Protein AF-A0A7W1CG63-F1 (afdb_monomer_lite)

pLDDT: mean 85.31, std 10.73, range [49.62, 94.44]

Sequence (51 aa):
MLTGNFGQYSFTNLAAGQTVVLTVRSKRYRFLPQIITLTDDFNEVNFVAKL

Foldseek 3Di:
DDLPPVRDDDDPDDDAQDWDWDADDDPPWHWDIDIDHHHDDDDDDDIDTDD

Structure (mmCIF, N/CA/C/O backbone):
data_AF-A0A7W1CG63-F1
#
_entry.id   AF-A0A7W1CG63-F1
#
loop_
_atom_site.group_PDB
_atom_site.id
_atom_site.type_symbol
_atom_site.label_atom_id
_atom_site.label_alt_id
_atom_site.label_comp_id
_atom_site.label_asym_id
_atom_site.label_entity_id
_atom_site.label_seq_id
_atom_site.pdbx_PDB_ins_code
_atom_site.Cartn_x
_atom_site.Cartn_y
_atom_site.Cartn_z
_atom_site.occupancy
_atom_site.B_iso_or_equiv
_atom_site.auth_seq_id
_atom_site.auth_comp_id
_atom_site.auth_asym_id
_atom_site.auth_atom_id
_atom_site.pdbx_PDB_model_num
ATOM 1 N N . MET A 1 1 ? 4.818 12.270 4.293 1.00 49.62 1 MET A N 1
ATOM 2 C CA . MET A 1 1 ? 4.853 10.886 3.776 1.00 49.62 1 MET A CA 1
ATOM 3 C C . MET A 1 1 ? 6.152 10.724 3.002 1.00 49.62 1 MET A C 1
ATOM 5 O O . MET A 1 1 ? 6.290 11.321 1.943 1.00 49.62 1 MET A O 1
ATOM 9 N N . LEU A 1 2 ? 7.133 10.039 3.586 1.00 51.50 2 LEU A N 1
ATOM 10 C CA . LEU A 1 2 ? 8.470 9.870 3.020 1.00 51.50 2 LEU A CA 1
ATOM 11 C C . LEU A 1 2 ? 8.710 8.364 2.926 1.00 51.50 2 LEU A C 1
ATOM 13 O O . LEU A 1 2 ? 8.753 7.694 3.952 1.00 51.50 2 LEU A O 1
ATOM 17 N N . THR A 1 3 ? 8.820 7.818 1.719 1.00 57.12 3 THR A N 1
ATOM 18 C CA . THR A 1 3 ? 9.504 6.532 1.563 1.00 57.12 3 THR A CA 1
ATOM 19 C C . THR A 1 3 ? 10.942 6.757 2.015 1.00 57.12 3 THR A C 1
ATOM 21 O O . THR A 1 3 ? 11.616 7.619 1.446 1.00 57.12 3 THR A O 1
ATOM 24 N N . GLY A 1 4 ? 11.407 6.049 3.045 1.00 62.84 4 GLY A N 1
ATOM 25 C CA . GLY A 1 4 ? 12.822 6.088 3.427 1.00 62.84 4 GLY A CA 1
ATOM 26 C C . GLY A 1 4 ? 13.712 5.634 2.261 1.00 62.84 4 GLY A C 1
ATOM 27 O O . GLY A 1 4 ? 13.220 5.015 1.315 1.00 62.84 4 GLY A O 1
ATOM 28 N N . ASN A 1 5 ? 15.024 5.886 2.329 1.00 63.34 5 ASN A N 1
ATOM 29 C CA . ASN A 1 5 ? 15.980 5.524 1.263 1.00 63.34 5 ASN A CA 1
ATOM 30 C C . ASN A 1 5 ? 15.941 4.034 0.845 1.00 63.34 5 ASN A C 1
ATOM 32 O O . ASN A 1 5 ? 16.433 3.695 -0.227 1.00 63.34 5 ASN A O 1
ATOM 36 N N . PHE A 1 6 ? 15.327 3.162 1.653 1.00 71.81 6 PHE A N 1
ATOM 37 C CA . PHE A 1 6 ? 15.173 1.725 1.402 1.00 71.81 6 PHE A CA 1
ATOM 38 C C . PHE A 1 6 ? 13.726 1.281 1.117 1.00 71.81 6 PHE A C 1
ATOM 40 O O . PHE A 1 6 ? 13.418 0.099 1.215 1.00 71.81 6 PHE A O 1
ATOM 47 N N . GLY A 1 7 ? 12.815 2.205 0.793 1.00 78.25 7 GLY A N 1
ATOM 48 C CA . GLY A 1 7 ? 11.419 1.868 0.477 1.00 78.25 7 GLY A CA 1
ATOM 49 C C . GLY A 1 7 ? 10.537 1.570 1.695 1.00 78.25 7 GLY A C 1
ATOM 50 O O . GLY A 1 7 ? 9.421 1.091 1.529 1.00 78.25 7 GLY A O 1
ATOM 51 N N . GLN A 1 8 ? 11.007 1.877 2.907 1.00 81.94 8 GLN A N 1
ATOM 52 C CA . GLN A 1 8 ? 10.219 1.774 4.138 1.00 81.94 8 GLN A CA 1
ATOM 53 C C . GLN A 1 8 ? 9.120 2.841 4.174 1.00 81.94 8 GLN A C 1
ATOM 55 O O . GLN A 1 8 ? 9.356 3.995 3.804 1.00 81.94 8 GLN A O 1
ATOM 60 N N . TYR A 1 9 ? 7.938 2.463 4.654 1.00 86.06 9 TYR A N 1
ATOM 61 C CA . TYR A 1 9 ? 6.793 3.346 4.851 1.00 86.06 9 TYR A CA 1
ATOM 62 C C . TYR A 1 9 ? 6.011 2.915 6.095 1.00 86.06 9 TYR A C 1
ATOM 64 O O . TYR A 1 9 ? 6.042 1.754 6.491 1.00 86.06 9 TYR A O 1
ATOM 72 N N . SER A 1 10 ? 5.311 3.863 6.710 1.00 87.75 10 SER A N 1
ATOM 73 C CA . SER A 1 10 ? 4.399 3.619 7.825 1.00 87.75 10 SER A CA 1
ATOM 74 C C . SER A 1 10 ? 3.286 4.662 7.783 1.00 87.75 10 SER A C 1
ATOM 76 O O . SER A 1 10 ? 3.519 5.817 7.406 1.00 87.75 10 SER A O 1
ATOM 78 N N . PHE A 1 11 ? 2.078 4.236 8.137 1.00 88.25 11 PHE A N 1
ATOM 79 C CA . PHE A 1 11 ? 0.902 5.081 8.276 1.00 88.25 11 PHE A CA 1
ATOM 80 C C . PHE A 1 11 ? 0.356 4.876 9.683 1.00 88.25 11 PHE A C 1
ATOM 82 O O . PHE A 1 11 ? 0.128 3.743 10.093 1.00 88.25 11 PHE A O 1
ATOM 89 N N . THR A 1 12 ? 0.155 5.964 10.416 1.00 90.31 12 THR A N 1
ATOM 90 C CA . THR A 1 12 ? -0.378 5.936 11.780 1.00 90.31 12 THR A CA 1
ATOM 91 C C . THR A 1 12 ? -1.726 6.647 11.831 1.00 90.31 12 THR A C 1
ATOM 93 O O . THR A 1 12 ? -2.081 7.384 10.907 1.00 90.31 12 THR A O 1
ATOM 96 N N . ASN A 1 13 ? -2.479 6.434 12.914 1.00 89.69 13 ASN A N 1
ATOM 97 C CA . ASN A 1 13 ? -3.801 7.033 13.142 1.00 89.69 13 ASN A CA 1
ATOM 98 C C . ASN A 1 13 ? -4.860 6.646 12.091 1.00 89.69 13 ASN A C 1
ATOM 100 O O . ASN A 1 13 ? -5.710 7.460 11.730 1.00 89.69 13 ASN A O 1
ATOM 104 N N . LEU A 1 14 ? -4.813 5.407 11.598 1.00 89.00 14 LEU A N 1
ATOM 105 C CA . LEU A 1 14 ? -5.867 4.836 10.760 1.00 89.00 14 LEU A CA 1
ATOM 106 C C . LEU A 1 14 ? -6.861 4.067 11.632 1.00 89.00 14 LEU A C 1
ATOM 108 O O . LEU A 1 14 ? -6.466 3.369 12.562 1.00 89.00 14 LEU A O 1
ATOM 112 N N . ALA A 1 15 ? -8.152 4.199 11.335 1.00 90.06 15 ALA A N 1
ATOM 113 C CA . ALA A 1 15 ? -9.186 3.492 12.077 1.00 90.06 15 ALA A CA 1
ATOM 114 C C . ALA A 1 15 ? -9.283 2.028 11.624 1.00 90.06 15 ALA A C 1
ATOM 116 O O . ALA A 1 15 ? -9.358 1.742 10.425 1.00 90.06 15 ALA A O 1
ATOM 117 N N . ALA A 1 16 ? -9.351 1.113 12.592 1.00 90.75 16 ALA A N 1
ATOM 118 C CA . ALA A 1 16 ? -9.692 -0.281 12.336 1.00 90.75 16 ALA A CA 1
ATOM 119 C C . ALA A 1 16 ? -11.130 -0.413 11.793 1.00 90.75 16 ALA A C 1
ATOM 121 O O . ALA A 1 16 ? -11.984 0.455 11.982 1.00 90.75 16 ALA A O 1
ATOM 122 N N . GLY A 1 17 ? -11.394 -1.513 11.095 1.00 91.50 17 GLY A N 1
ATOM 123 C CA . GLY A 1 17 ? -12.651 -1.820 10.415 1.00 91.50 17 GLY A CA 1
ATOM 124 C C . GLY A 1 17 ? -12.802 -1.189 9.026 1.00 91.50 17 GLY A C 1
ATOM 125 O O . GLY A 1 17 ? -13.794 -1.454 8.350 1.00 91.50 17 GLY A O 1
ATOM 126 N N . GLN A 1 18 ? -11.846 -0.374 8.571 1.00 91.12 18 GLN A N 1
ATOM 127 C CA . GLN A 1 18 ? -11.894 0.255 7.249 1.00 91.12 18 GLN A CA 1
ATOM 128 C C . GLN A 1 18 ? -11.168 -0.580 6.193 1.00 91.12 18 GLN A C 1
ATOM 130 O O . GLN A 1 18 ? -10.136 -1.191 6.458 1.00 91.12 18 GLN A O 1
ATOM 135 N N . THR A 1 19 ? -11.687 -0.566 4.965 1.00 94.44 19 THR A N 1
ATOM 136 C CA . THR A 1 19 ? -10.959 -1.061 3.791 1.00 94.44 19 THR A CA 1
ATOM 137 C C . THR A 1 19 ? -10.310 0.113 3.075 1.00 94.44 19 THR A C 1
ATOM 139 O O . THR A 1 19 ? -10.986 1.078 2.720 1.00 94.44 19 THR A O 1
ATOM 142 N N . VAL A 1 20 ? -9.003 0.027 2.849 1.00 93.31 20 VAL A N 1
ATOM 143 C CA . VAL A 1 20 ? -8.212 1.057 2.175 1.00 93.31 20 VAL A CA 1
ATOM 144 C C . VAL A 1 20 ? -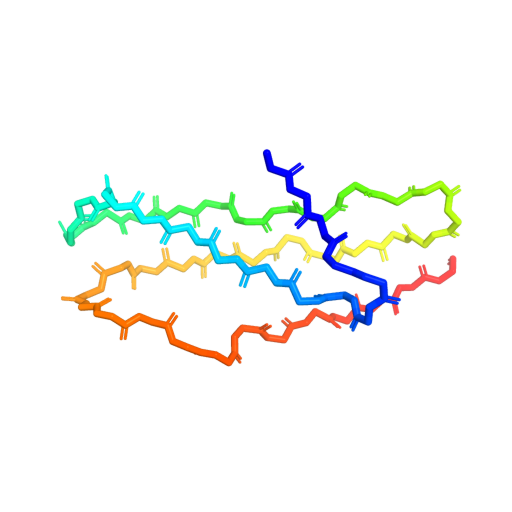7.604 0.518 0.887 1.00 93.31 20 VAL A C 1
ATOM 146 O O . VAL A 1 20 ? -7.330 -0.675 0.752 1.00 93.31 20 VAL A O 1
ATOM 149 N N . VAL A 1 21 ? -7.367 1.422 -0.064 1.00 94.44 21 VAL A N 1
ATOM 150 C CA . VAL A 1 21 ? -6.610 1.131 -1.285 1.00 94.44 21 VAL A CA 1
ATOM 151 C C . VAL A 1 21 ? -5.243 1.785 -1.164 1.00 94.44 21 VAL A C 1
ATOM 153 O O . VAL A 1 21 ? -5.124 3.010 -1.151 1.00 94.44 21 VAL A O 1
ATOM 156 N N . LEU A 1 22 ? -4.204 0.963 -1.092 1.00 92.56 22 LEU A N 1
ATOM 157 C CA . LEU A 1 22 ? -2.826 1.407 -0.996 1.00 92.56 22 LEU A CA 1
ATOM 158 C C . LEU A 1 22 ? -2.163 1.378 -2.377 1.00 92.56 22 LEU A C 1
ATOM 160 O O . LEU A 1 22 ? -2.100 0.344 -3.044 1.00 92.56 22 LEU A O 1
ATOM 164 N N . THR A 1 23 ? -1.652 2.532 -2.810 1.00 92.88 23 THR A N 1
ATOM 165 C CA . THR A 1 23 ? -1.001 2.705 -4.118 1.00 92.88 23 THR A CA 1
ATOM 166 C C . THR A 1 23 ? 0.396 3.287 -3.972 1.00 92.88 23 THR A C 1
ATOM 168 O O . THR A 1 23 ? 0.586 4.255 -3.234 1.00 92.88 23 THR A O 1
ATOM 171 N N . VAL A 1 24 ? 1.350 2.775 -4.751 1.00 91.12 24 VAL A N 1
ATOM 172 C CA . VAL A 1 24 ? 2.715 3.312 -4.825 1.00 91.12 24 VAL A CA 1
ATOM 173 C C . VAL A 1 24 ? 2.858 4.166 -6.081 1.00 91.12 24 VAL A C 1
ATOM 175 O O . VAL A 1 24 ? 2.674 3.682 -7.198 1.00 91.12 24 VAL A O 1
ATOM 178 N N . ARG A 1 25 ? 3.224 5.442 -5.911 1.00 90.19 25 ARG A N 1
ATOM 179 C CA . ARG A 1 25 ? 3.624 6.308 -7.030 1.00 90.19 25 ARG A CA 1
ATOM 180 C C . ARG A 1 25 ? 5.136 6.246 -7.197 1.00 90.19 25 ARG A C 1
ATOM 182 O O . ARG A 1 25 ? 5.875 6.558 -6.271 1.00 90.19 25 ARG A O 1
ATOM 189 N N . SER A 1 26 ? 5.590 5.880 -8.390 1.00 88.56 26 SER A N 1
ATOM 190 C CA . SER A 1 26 ? 7.007 5.829 -8.749 1.00 88.56 26 SER A CA 1
ATOM 191 C C . SER A 1 26 ? 7.220 6.430 -10.134 1.00 88.56 26 SER A C 1
ATOM 193 O O . SER A 1 26 ? 6.333 6.385 -10.983 1.00 88.56 26 SER A O 1
ATOM 195 N N . LYS A 1 27 ? 8.406 7.007 -10.361 1.00 89.31 27 LYS A N 1
ATOM 196 C CA . LYS A 1 27 ? 8.789 7.574 -11.663 1.00 89.31 27 LYS A CA 1
ATOM 197 C C . LYS A 1 27 ? 9.116 6.499 -12.704 1.00 89.31 27 LYS A C 1
ATOM 199 O O . LYS A 1 27 ? 9.011 6.775 -13.891 1.00 89.31 27 LYS A O 1
ATOM 204 N N . ARG A 1 28 ? 9.558 5.312 -12.268 1.00 90.31 28 ARG A N 1
ATOM 205 C CA . ARG A 1 28 ? 10.129 4.276 -13.152 1.00 90.31 28 ARG A CA 1
ATOM 206 C C . ARG A 1 28 ? 9.326 2.981 -13.196 1.00 90.31 28 ARG A C 1
ATOM 208 O O . ARG A 1 28 ? 9.344 2.312 -14.217 1.00 90.31 28 ARG A O 1
ATOM 215 N N . TYR A 1 29 ? 8.655 2.629 -12.106 1.00 89.94 29 TYR A N 1
ATOM 216 C CA . TYR A 1 29 ? 7.939 1.362 -11.987 1.00 89.94 29 TYR A CA 1
ATOM 217 C C . TYR A 1 29 ? 6.452 1.602 -11.786 1.00 89.94 29 TYR A C 1
ATOM 219 O O . TYR A 1 29 ? 6.052 2.587 -11.162 1.00 89.94 29 TYR A O 1
ATOM 227 N N . ARG A 1 30 ? 5.637 0.670 -12.273 1.00 92.50 30 ARG A N 1
ATOM 228 C CA . ARG A 1 30 ? 4.209 0.622 -11.968 1.00 92.50 30 ARG A CA 1
ATOM 229 C C . ARG A 1 30 ? 3.958 -0.505 -10.982 1.00 92.50 30 ARG A C 1
ATOM 231 O O . ARG A 1 30 ? 4.458 -1.612 -11.155 1.00 92.50 30 ARG A O 1
ATOM 238 N N . PHE A 1 31 ? 3.175 -0.219 -9.954 1.00 93.00 31 PHE A N 1
ATOM 239 C CA . PHE A 1 31 ? 2.807 -1.186 -8.928 1.00 93.00 31 PHE A CA 1
ATOM 240 C C . PHE A 1 31 ? 1.307 -1.436 -8.990 1.00 93.00 31 PHE A C 1
ATOM 242 O O . PHE A 1 31 ? 0.532 -0.511 -9.241 1.00 93.00 31 PHE A O 1
ATOM 249 N N . LEU A 1 32 ? 0.899 -2.682 -8.757 1.00 93.56 32 LEU A N 1
ATOM 250 C CA . LEU A 1 32 ? -0.517 -3.004 -8.612 1.00 93.56 32 LEU A CA 1
ATOM 251 C C . LEU A 1 32 ? -1.036 -2.481 -7.260 1.00 93.56 32 LEU A C 1
ATOM 253 O O . LEU A 1 32 ? -0.350 -2.668 -6.249 1.00 93.56 32 LEU A O 1
ATOM 257 N N . PRO A 1 33 ? -2.228 -1.853 -7.218 1.00 93.69 33 PRO A N 1
ATOM 258 C CA . PRO A 1 33 ? -2.853 -1.450 -5.963 1.00 93.69 33 PRO A CA 1
ATOM 259 C C . PRO A 1 33 ? -3.055 -2.639 -5.023 1.00 93.69 33 PRO A C 1
ATOM 261 O O . PRO A 1 33 ? -3.345 -3.746 -5.475 1.00 93.69 33 PRO A O 1
ATOM 264 N N . GLN A 1 34 ? -2.936 -2.393 -3.722 1.00 92.81 34 GLN A N 1
ATOM 265 C CA . GLN A 1 34 ? -3.268 -3.360 -2.678 1.00 92.81 34 GLN A CA 1
ATOM 266 C C . GLN A 1 34 ? -4.554 -2.911 -1.984 1.00 92.81 34 GLN A C 1
ATOM 268 O O . GLN A 1 34 ? -4.675 -1.747 -1.603 1.00 92.81 34 GLN A O 1
ATOM 273 N N . ILE A 1 35 ? -5.517 -3.819 -1.843 1.00 93.62 35 ILE A N 1
ATOM 274 C CA . ILE A 1 35 ? -6.755 -3.579 -1.096 1.00 93.62 35 ILE A CA 1
ATOM 275 C C . ILE A 1 35 ? -6.589 -4.263 0.253 1.00 93.62 35 ILE A C 1
ATOM 277 O O . ILE A 1 35 ? -6.335 -5.464 0.300 1.00 93.62 35 ILE A O 1
ATOM 281 N N . ILE A 1 36 ? -6.687 -3.495 1.333 1.00 92.50 36 ILE A N 1
ATOM 282 C CA . ILE A 1 36 ? -6.369 -3.964 2.682 1.00 92.50 36 ILE A CA 1
ATOM 283 C C . ILE A 1 36 ? -7.529 -3.618 3.601 1.00 92.50 36 ILE A C 1
ATOM 285 O O . ILE A 1 36 ? -7.947 -2.463 3.663 1.00 92.50 36 ILE A O 1
ATOM 289 N N . THR A 1 37 ? -8.011 -4.608 4.344 1.00 93.25 37 THR A N 1
ATOM 290 C CA . THR A 1 37 ? -8.932 -4.392 5.461 1.00 93.25 37 THR A CA 1
ATOM 291 C C . THR A 1 37 ? -8.114 -4.230 6.733 1.00 93.25 37 THR A C 1
ATOM 293 O O . THR A 1 37 ? -7.412 -5.152 7.139 1.00 93.25 37 THR A O 1
ATOM 296 N N . LEU A 1 38 ? -8.189 -3.057 7.353 1.00 91.12 38 LEU A N 1
ATOM 297 C CA . LEU A 1 38 ? -7.480 -2.746 8.588 1.00 91.12 38 LEU A CA 1
ATOM 298 C C . LEU A 1 38 ? -8.234 -3.371 9.758 1.00 91.12 38 LEU A C 1
ATOM 300 O O . LEU A 1 38 ? -9.336 -2.934 10.072 1.00 91.12 38 LEU A O 1
ATOM 304 N N . THR A 1 39 ? -7.679 -4.395 10.395 1.00 88.56 39 THR A N 1
ATOM 305 C CA . THR A 1 39 ? -8.288 -5.020 11.583 1.00 88.56 39 THR A CA 1
ATOM 306 C C . THR A 1 39 ? -7.573 -4.642 12.879 1.00 88.56 39 THR A C 1
ATOM 308 O O . THR A 1 39 ? -8.228 -4.561 13.910 1.00 88.56 39 THR A O 1
ATOM 311 N N . ASP A 1 40 ? -6.265 -4.390 12.807 1.00 84.25 40 ASP A N 1
ATOM 312 C CA . ASP A 1 40 ? -5.371 -3.933 13.882 1.00 84.25 40 ASP A CA 1
ATOM 313 C C . ASP A 1 40 ? -4.083 -3.371 13.226 1.00 84.25 40 ASP A C 1
ATOM 315 O O . ASP A 1 40 ? -4.093 -3.081 12.021 1.00 84.25 40 ASP A O 1
ATOM 319 N N . ASP A 1 41 ? -2.978 -3.259 13.968 1.00 82.12 41 ASP A N 1
ATOM 320 C CA . ASP A 1 41 ? -1.641 -3.010 13.426 1.00 82.12 41 ASP A CA 1
ATOM 321 C C . ASP A 1 41 ? -1.307 -3.995 12.294 1.00 82.12 41 ASP A C 1
ATOM 323 O O . ASP A 1 41 ? -1.239 -5.214 12.471 1.00 82.12 41 ASP A O 1
ATOM 327 N N . PHE A 1 42 ? -1.088 -3.447 11.098 1.00 81.94 42 PHE A N 1
ATOM 328 C CA . PHE A 1 42 ? -0.842 -4.221 9.888 1.00 81.94 42 PHE A CA 1
ATOM 329 C C . PHE A 1 42 ? 0.581 -3.980 9.383 1.00 81.94 42 PHE A C 1
ATOM 331 O O . PHE A 1 42 ? 0.927 -2.872 8.967 1.00 81.94 42 PHE A O 1
ATOM 338 N N . ASN A 1 43 ? 1.394 -5.035 9.378 1.00 84.00 43 ASN A N 1
ATOM 339 C CA . ASN A 1 43 ? 2.780 -5.004 8.918 1.00 84.00 43 ASN A CA 1
ATOM 340 C C . ASN A 1 43 ? 2.956 -5.821 7.625 1.00 84.00 43 ASN A C 1
ATOM 342 O O . ASN A 1 43 ? 2.080 -6.584 7.231 1.00 84.00 43 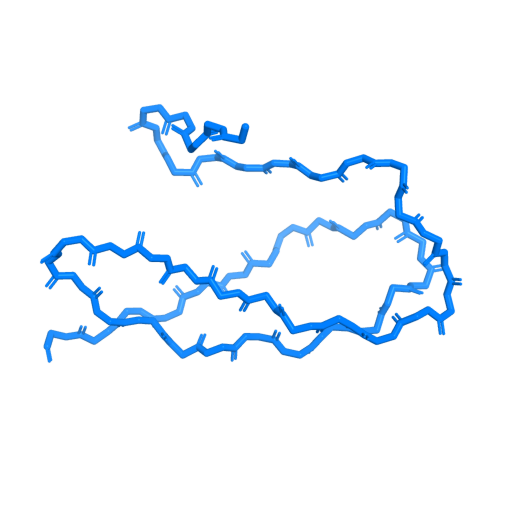ASN A O 1
ATOM 346 N N . GLU A 1 44 ? 4.106 -5.655 6.964 1.00 82.25 44 GLU A N 1
ATOM 347 C CA . GLU A 1 44 ? 4.560 -6.520 5.857 1.00 82.25 44 GLU A C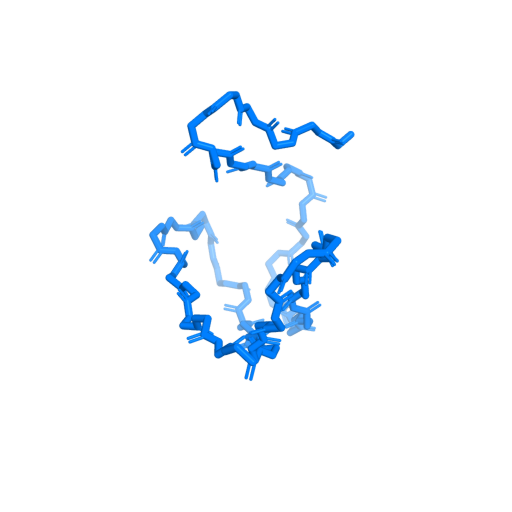A 1
ATOM 348 C C . GLU A 1 44 ? 3.710 -6.505 4.568 1.00 82.25 44 GLU A C 1
ATOM 350 O O . GLU A 1 44 ? 3.657 -7.490 3.828 1.00 82.25 44 GLU A O 1
ATOM 355 N N . VAL A 1 45 ? 3.087 -5.373 4.213 1.00 86.56 45 VAL A N 1
ATOM 356 C CA . VAL A 1 45 ? 2.459 -5.253 2.8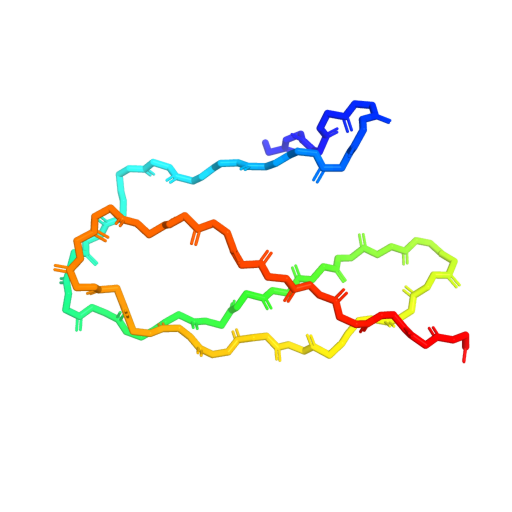84 1.00 86.56 45 VAL A CA 1
ATOM 357 C C . VAL A 1 45 ? 3.541 -5.240 1.798 1.00 86.56 45 VAL A C 1
ATOM 359 O O . VAL A 1 45 ? 4.371 -4.329 1.707 1.00 86.56 45 VAL A O 1
ATOM 362 N N . ASN A 1 46 ? 3.498 -6.248 0.932 1.00 86.56 46 ASN A N 1
ATOM 363 C CA . ASN 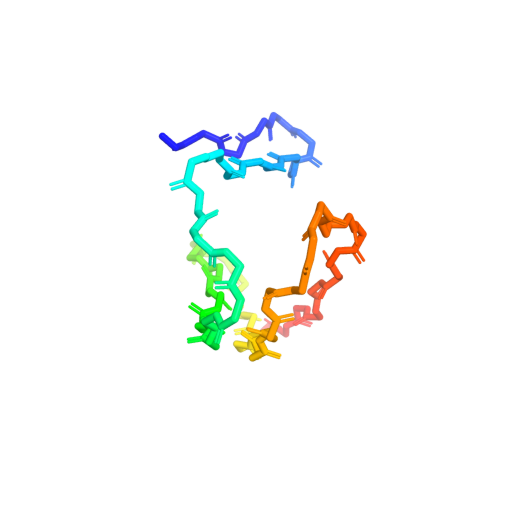A 1 46 ? 4.390 -6.373 -0.212 1.00 86.56 46 ASN A CA 1
ATOM 364 C C . ASN A 1 46 ? 3.774 -5.755 -1.471 1.00 86.56 46 ASN A C 1
ATOM 366 O O . ASN A 1 46 ? 2.565 -5.821 -1.693 1.00 86.56 46 ASN A O 1
ATOM 370 N N . PHE A 1 47 ? 4.624 -5.208 -2.342 1.00 88.31 47 PHE A N 1
ATOM 371 C CA . PHE A 1 47 ? 4.212 -4.724 -3.657 1.00 88.31 47 PHE A CA 1
ATOM 372 C C . PHE A 1 47 ? 4.989 -5.428 -4.756 1.00 88.31 47 PHE A C 1
ATOM 374 O O . PHE A 1 47 ? 6.213 -5.532 -4.705 1.00 88.31 47 PHE A O 1
ATOM 381 N N . VAL A 1 48 ? 4.274 -5.836 -5.802 1.00 86.75 48 VAL A N 1
AT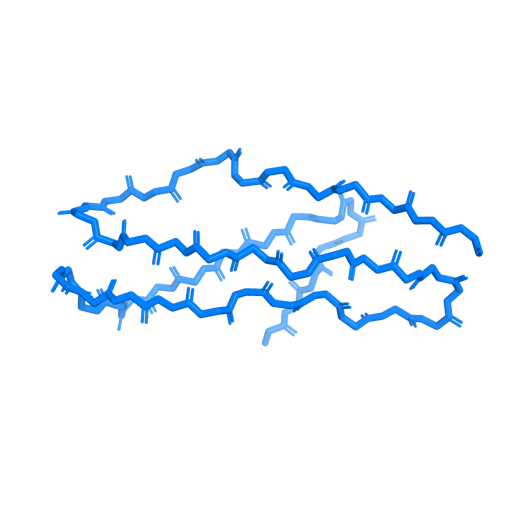OM 382 C CA . VAL A 1 48 ? 4.883 -6.379 -7.016 1.00 86.75 48 VAL A CA 1
ATOM 383 C C . VAL A 1 48 ? 4.957 -5.275 -8.065 1.00 86.75 48 VAL A C 1
ATOM 385 O O . VAL A 1 48 ? 3.937 -4.704 -8.461 1.00 86.75 48 VAL A O 1
ATOM 388 N N . ALA A 1 49 ? 6.178 -4.970 -8.502 1.00 87.69 49 ALA A N 1
ATOM 389 C CA . ALA A 1 49 ? 6.444 -4.009 -9.564 1.00 87.69 49 ALA A CA 1
ATOM 390 C C . ALA A 1 49 ? 6.372 -4.674 -10.942 1.00 87.69 49 ALA A C 1
ATOM 392 O O . ALA A 1 49 ? 6.785 -5.821 -11.116 1.00 87.69 49 ALA A O 1
ATOM 393 N N . LYS A 1 50 ? 5.924 -3.915 -11.940 1.00 85.69 50 LYS A N 1
ATOM 394 C CA . LYS A 1 50 ? 6.120 -4.209 -13.361 1.00 85.69 50 LYS A CA 1
ATOM 395 C C . LYS A 1 50 ? 6.787 -3.007 -14.038 1.00 85.69 50 LYS A C 1
ATOM 397 O O . LYS A 1 50 ? 6.612 -1.867 -13.587 1.00 85.69 50 LYS A O 1
ATOM 402 N N . LEU A 1 51 ? 7.585 -3.292 -15.067 1.00 72.12 51 LEU A N 1
ATOM 403 C CA . LEU A 1 51 ? 8.170 -2.289 -15.964 1.00 72.12 51 LEU A CA 1
ATOM 404 C C . LEU A 1 51 ? 7.125 -1.797 -16.970 1.00 72.12 51 LEU A C 1
ATOM 406 O O . LEU A 1 51 ? 6.339 -2.644 -17.449 1.00 72.12 51 LEU A O 1
#

Secondary structure (DSSP, 8-state):
----TTS-----SPPTT-EEEE----SS-EE--EEEE-SS--------EE-

Radius of gyration: 11.94 Å; chains: 1; bounding box: 29×17×30 Å